Protein AF-A0AAD9ES35-F1 (afdb_monomer_lite)

InterPro domains:
  IPR017379 PDZ domain-containing protein GIPC1/2/3 [PTHR12259] (1-75)
  IPR036034 PDZ superfamily [G3DSA:2.30.42.10] (29-86)
  IPR036034 PDZ superfamily [SSF50156] (6-71)
  IPR055349 GIPC, GH2 [PF25082] (92-172)
  IPR055349 GIPC, GH2 [cd21180] (107-169)
  IPR056814 GIPC1-3, GH1 domain [PF25083] (1-28)

Structure (mmCIF, N/CA/C/O backbone):
data_AF-A0AAD9ES35-F1
#
_entry.id   AF-A0AAD9ES35-F1
#
loop_
_atom_site.group_PDB
_atom_site.id
_atom_site.type_symbol
_atom_site.label_atom_id
_atom_site.label_alt_id
_atom_site.label_comp_id
_atom_site.label_asym_id
_atom_site.label_entity_id
_atom_site.label_seq_id
_atom_site.pdbx_PDB_ins_code
_atom_site.Cartn_x
_atom_site.Cartn_y
_atom_site.Cartn_z
_atom_site.occupancy
_atom_site.B_iso_or_equiv
_atom_site.auth_seq_id
_atom_site.auth_comp_id
_atom_site.auth_asym_id
_atom_site.auth_atom_id
_atom_site.pdbx_PDB_model_num
ATOM 1 N N . MET A 1 1 ? 8.528 -4.227 19.073 1.00 67.81 1 MET A N 1
ATOM 2 C CA . MET A 1 1 ? 8.494 -2.799 19.456 1.00 67.81 1 MET A CA 1
ATOM 3 C C . MET A 1 1 ? 7.988 -2.065 18.233 1.00 67.81 1 MET A C 1
ATOM 5 O O . MET A 1 1 ? 8.487 -2.378 17.161 1.00 67.81 1 MET A O 1
ATOM 9 N N . PHE A 1 2 ? 6.976 -1.212 18.362 1.00 71.81 2 PHE A N 1
ATOM 10 C CA . PHE A 1 2 ? 6.411 -0.451 17.237 1.00 71.81 2 PHE A CA 1
ATOM 11 C C . PHE A 1 2 ? 6.192 1.001 17.662 1.00 71.81 2 PHE A C 1
ATOM 13 O O . PHE A 1 2 ? 6.111 1.267 18.860 1.00 71.81 2 PHE A O 1
ATOM 20 N N . CYS A 1 3 ? 6.118 1.927 16.710 1.00 68.94 3 CYS A N 1
ATOM 21 C CA . CYS A 1 3 ? 5.980 3.354 16.994 1.00 68.94 3 CYS A CA 1
ATOM 22 C C . CYS A 1 3 ? 4.665 3.899 16.440 1.00 68.94 3 CYS A C 1
ATOM 24 O O . CYS A 1 3 ? 4.214 3.446 15.391 1.00 68.94 3 CYS A O 1
ATOM 26 N N . THR A 1 4 ? 4.073 4.874 17.126 1.00 75.06 4 THR A N 1
ATOM 27 C CA . THR A 1 4 ? 2.926 5.644 16.632 1.00 75.06 4 THR A CA 1
ATOM 28 C C . THR A 1 4 ? 3.266 7.129 16.517 1.00 75.06 4 THR A C 1
ATOM 30 O O . THR A 1 4 ? 4.021 7.654 17.334 1.00 75.06 4 THR A O 1
ATOM 33 N N . LEU A 1 5 ? 2.703 7.812 15.523 1.00 77.81 5 LEU A N 1
ATOM 34 C CA . LEU A 1 5 ? 2.844 9.249 15.294 1.00 77.81 5 LEU A CA 1
ATOM 35 C C . LEU A 1 5 ? 1.738 10.021 16.024 1.00 77.81 5 LEU A C 1
ATOM 37 O O . LEU A 1 5 ? 0.555 9.682 15.958 1.00 77.81 5 LEU A O 1
ATOM 41 N N . ASN A 1 6 ? 2.108 11.085 16.733 1.00 76.62 6 ASN A N 1
ATOM 42 C CA . ASN A 1 6 ? 1.212 12.048 17.378 1.00 76.62 6 ASN A CA 1
ATOM 43 C C . ASN A 1 6 ? 0.213 11.454 18.390 1.00 76.62 6 ASN A C 1
ATOM 45 O O . ASN A 1 6 ? -0.825 12.055 18.683 1.00 76.62 6 ASN A O 1
ATOM 49 N N . THR A 1 7 ? 0.479 10.259 18.922 1.00 65.69 7 THR A N 1
ATOM 50 C CA . THR A 1 7 ? -0.344 9.636 19.965 1.00 65.69 7 THR A CA 1
ATOM 51 C C . THR A 1 7 ? 0.444 8.621 20.781 1.00 65.69 7 THR A C 1
ATOM 53 O O . THR A 1 7 ? 1.108 7.753 20.227 1.00 65.69 7 THR A O 1
ATOM 56 N N . HIS A 1 8 ? 0.305 8.680 22.107 1.00 66.62 8 HIS A N 1
ATOM 57 C CA . HIS A 1 8 ? 0.804 7.652 23.027 1.00 66.62 8 HIS A CA 1
ATOM 58 C C . HIS A 1 8 ? -0.127 6.435 23.116 1.00 66.62 8 HIS A C 1
ATOM 60 O O . HIS A 1 8 ? 0.197 5.453 23.781 1.00 66.62 8 HIS A O 1
ATOM 66 N N . LYS A 1 9 ? -1.327 6.503 22.524 1.00 71.94 9 LYS A N 1
ATOM 67 C CA . LYS A 1 9 ? -2.256 5.370 22.492 1.00 71.94 9 LYS A CA 1
ATOM 68 C C . LYS A 1 9 ? -1.810 4.382 21.423 1.00 71.94 9 LYS A C 1
ATOM 70 O O . LYS A 1 9 ? -1.268 4.779 20.398 1.00 71.94 9 LYS A O 1
ATOM 75 N N . ILE A 1 10 ? -2.087 3.101 21.654 1.00 68.81 10 ILE A N 1
ATOM 76 C CA . ILE A 1 10 ? -1.925 2.065 20.632 1.00 68.81 10 ILE A CA 1
ATOM 77 C C . ILE A 1 10 ? -3.028 2.277 19.590 1.00 68.81 10 ILE A C 1
ATOM 79 O O . ILE A 1 10 ? -4.142 1.776 19.739 1.00 68.81 10 ILE A O 1
ATOM 83 N N . ASP A 1 11 ? -2.712 3.086 18.587 1.00 72.31 11 ASP A N 1
ATOM 84 C CA . ASP A 1 11 ? -3.565 3.422 17.455 1.00 72.31 11 ASP A CA 1
ATOM 85 C C . ASP A 1 11 ? -2.845 2.993 16.177 1.00 72.31 11 ASP A C 1
ATOM 87 O O . ASP A 1 11 ? -1.844 3.589 15.778 1.00 72.31 11 ASP A O 1
ATOM 91 N N . MET A 1 12 ? -3.328 1.908 15.577 1.00 73.12 12 MET A N 1
ATOM 92 C CA . MET A 1 12 ? -2.667 1.288 14.430 1.00 73.12 12 MET A CA 1
ATOM 93 C C . MET A 1 12 ? -2.855 2.087 13.136 1.00 73.12 12 MET A C 1
ATOM 95 O O . MET A 1 12 ? -2.119 1.854 12.182 1.00 73.12 12 MET A O 1
ATOM 99 N N . ASP A 1 13 ? -3.776 3.054 13.106 1.00 71.94 13 ASP A N 1
ATOM 100 C CA . ASP A 1 13 ? -3.917 3.982 11.979 1.00 71.94 13 ASP A CA 1
ATOM 101 C C . ASP A 1 13 ? -2.860 5.093 12.022 1.00 71.94 13 ASP A C 1
ATOM 103 O O . ASP A 1 13 ? -2.622 5.769 11.026 1.00 71.94 13 ASP A O 1
ATOM 107 N N . LYS A 1 14 ? -2.191 5.256 13.171 1.00 74.44 14 LYS A N 1
ATOM 108 C CA . LYS A 1 14 ? -1.063 6.171 13.354 1.00 74.44 14 LYS A CA 1
ATOM 109 C C . LYS A 1 14 ? 0.264 5.443 13.515 1.00 74.44 14 LYS A C 1
ATOM 111 O O . LYS A 1 14 ? 1.175 6.002 14.115 1.00 74.44 14 LYS A O 1
ATOM 116 N N . LEU A 1 15 ? 0.382 4.196 13.058 1.00 74.69 15 LEU A N 1
ATOM 117 C CA . LEU A 1 15 ? 1.677 3.516 13.012 1.00 74.69 15 LEU A CA 1
ATOM 118 C C . LEU A 1 15 ? 2.671 4.353 12.202 1.00 74.69 15 LEU A C 1
ATOM 120 O O . LEU A 1 15 ? 2.312 4.932 11.181 1.00 74.69 15 LEU A O 1
ATOM 124 N N . LEU A 1 16 ? 3.911 4.414 12.676 1.00 68.12 16 LEU A N 1
ATOM 125 C CA . LEU A 1 16 ? 5.000 5.028 11.928 1.00 68.12 16 LEU A CA 1
ATOM 126 C C . LEU A 1 16 ? 5.179 4.240 10.625 1.00 68.12 16 LEU A C 1
ATOM 128 O O . LEU A 1 16 ? 5.496 3.053 10.680 1.00 68.12 16 LEU A O 1
ATOM 132 N N . GLY A 1 17 ? 4.895 4.897 9.503 1.00 64.19 17 GLY A N 1
ATOM 133 C CA . GLY A 1 17 ? 4.832 4.296 8.172 1.00 64.19 17 GLY A CA 1
ATOM 134 C C . GLY A 1 17 ? 5.560 5.155 7.142 1.00 64.19 17 GLY A C 1
ATOM 135 O O . GLY A 1 17 ? 4.951 5.609 6.179 1.00 64.19 17 GLY A O 1
ATOM 136 N N . GLY A 1 18 ? 6.844 5.423 7.387 1.00 58.19 18 GLY A N 1
ATOM 137 C CA . GLY A 1 18 ? 7.768 5.948 6.376 1.00 58.19 18 GLY A CA 1
ATOM 138 C C . GLY A 1 18 ? 7.753 7.465 6.260 1.00 58.19 18 GLY A C 1
ATOM 139 O O . GLY A 1 18 ? 8.806 8.093 6.321 1.00 58.19 18 GLY A O 1
ATOM 140 N N . GLN A 1 19 ? 6.568 8.074 6.211 1.00 51.47 19 GLN A N 1
ATOM 141 C CA . GLN A 1 19 ? 6.417 9.529 6.233 1.00 51.47 19 GLN A CA 1
ATOM 142 C C . GLN A 1 19 ? 6.350 10.064 7.667 1.00 51.47 19 GLN A C 1
ATOM 144 O O . GLN A 1 19 ? 5.529 9.629 8.477 1.00 51.47 19 GLN A O 1
ATOM 149 N N . ILE A 1 20 ? 7.225 11.022 7.975 1.00 68.81 20 ILE A N 1
ATOM 150 C CA . ILE A 1 20 ? 7.319 11.686 9.279 1.00 68.81 20 ILE A CA 1
ATOM 151 C C . ILE A 1 20 ? 7.340 13.196 9.033 1.00 68.81 20 ILE A C 1
ATOM 153 O O . ILE A 1 20 ? 8.264 13.711 8.403 1.00 68.81 20 ILE A O 1
ATOM 157 N N . GLY A 1 21 ? 6.337 13.917 9.533 1.00 62.34 21 GLY A N 1
ATOM 158 C CA . GLY A 1 21 ? 6.336 15.375 9.534 1.00 62.34 21 GLY A CA 1
ATOM 159 C C . GLY A 1 21 ? 7.377 15.931 10.509 1.00 62.34 21 GLY A C 1
ATOM 160 O O . GLY A 1 21 ? 7.608 15.371 11.579 1.00 62.34 21 GLY A O 1
ATOM 161 N N . LEU A 1 22 ? 7.991 17.071 10.175 1.00 55.88 22 LEU A N 1
ATOM 162 C CA . LEU A 1 22 ? 9.023 17.728 11.001 1.00 55.88 22 LEU A CA 1
ATOM 163 C C . LEU A 1 22 ? 8.559 18.078 12.432 1.00 55.88 22 LEU A C 1
ATOM 165 O O . LEU A 1 22 ? 9.396 18.274 13.311 1.00 55.88 22 LEU A O 1
ATOM 169 N N . GLU A 1 23 ? 7.246 18.153 12.665 1.00 71.69 23 GLU A N 1
ATOM 170 C CA . GLU A 1 23 ? 6.629 18.454 13.965 1.00 71.69 23 GLU A CA 1
ATOM 171 C C . GLU A 1 23 ? 5.931 17.236 14.603 1.00 71.69 23 GLU A C 1
ATOM 173 O O . GLU A 1 23 ? 5.238 17.379 15.613 1.00 71.69 23 GLU A O 1
ATOM 178 N N . ASP A 1 24 ? 6.104 16.034 14.041 1.00 70.12 24 ASP A N 1
ATOM 179 C CA . ASP A 1 24 ? 5.434 14.839 14.544 1.00 70.12 24 ASP A CA 1
ATOM 180 C C . ASP A 1 24 ? 6.106 14.278 15.803 1.00 70.12 24 ASP A C 1
ATOM 182 O O . ASP A 1 24 ? 7.315 14.041 15.869 1.00 70.12 24 ASP A O 1
ATOM 186 N N . PHE A 1 25 ? 5.293 13.976 16.813 1.00 67.44 25 PHE A N 1
ATOM 187 C CA . PHE A 1 25 ? 5.745 13.293 18.022 1.00 67.44 25 PHE A CA 1
ATOM 188 C C . PHE A 1 25 ? 5.742 11.781 17.816 1.00 67.44 25 PHE A C 1
ATOM 190 O O . PHE A 1 25 ? 4.693 11.179 17.587 1.00 67.44 25 PHE A O 1
ATOM 197 N N . ILE A 1 26 ? 6.894 11.136 17.974 1.00 76.88 26 ILE A N 1
ATOM 198 C CA . ILE A 1 26 ? 7.013 9.679 17.867 1.00 76.88 26 ILE A CA 1
ATOM 199 C C . ILE A 1 26 ? 6.857 9.048 19.253 1.00 76.88 26 ILE A C 1
ATOM 201 O O . ILE A 1 26 ? 7.604 9.353 20.181 1.00 76.88 26 ILE A O 1
ATOM 205 N N . PHE A 1 27 ? 5.924 8.108 19.384 1.00 67.81 27 PHE A N 1
ATOM 206 C CA . PHE A 1 27 ? 5.712 7.328 20.601 1.00 67.81 27 PHE A CA 1
ATOM 207 C C . PHE A 1 27 ? 6.124 5.878 20.376 1.00 67.81 27 PHE A C 1
ATOM 209 O O . PHE A 1 27 ? 5.492 5.157 19.607 1.00 67.81 27 PHE A O 1
ATOM 216 N N . ALA A 1 28 ? 7.173 5.434 21.066 1.00 66.44 28 ALA A N 1
ATOM 217 C CA . ALA A 1 28 ? 7.656 4.062 20.977 1.00 66.44 28 ALA A CA 1
ATOM 218 C C . ALA A 1 28 ? 6.957 3.145 21.995 1.00 66.44 28 ALA A C 1
ATOM 220 O O . ALA A 1 28 ? 7.037 3.348 23.207 1.00 66.44 28 ALA A O 1
ATOM 221 N N . HIS A 1 29 ? 6.324 2.081 21.505 1.00 67.69 29 HIS A N 1
ATOM 222 C CA . HIS A 1 29 ? 5.643 1.075 22.318 1.00 67.69 29 HIS A CA 1
ATOM 223 C C . HIS A 1 29 ? 6.557 -0.122 22.572 1.00 67.69 29 HIS A C 1
ATOM 225 O O . HIS A 1 29 ? 6.890 -0.907 21.671 1.00 67.69 29 HIS A O 1
ATOM 231 N N . ILE A 1 30 ? 6.952 -0.282 23.834 1.00 66.44 30 ILE A N 1
ATOM 232 C CA . ILE A 1 30 ? 7.719 -1.435 24.311 1.00 66.44 30 ILE A CA 1
ATOM 233 C C . ILE A 1 30 ? 6.801 -2.620 24.635 1.00 66.44 30 ILE A C 1
ATOM 235 O O . ILE A 1 30 ? 5.600 -2.478 24.864 1.00 66.44 30 ILE A O 1
ATOM 239 N N . LYS A 1 31 ? 7.370 -3.829 24.643 1.00 61.03 31 LYS A N 1
ATOM 240 C CA . LYS A 1 31 ? 6.623 -5.058 24.925 1.00 61.03 31 LYS A CA 1
ATOM 241 C C . LYS A 1 31 ? 6.080 -5.027 26.359 1.00 61.03 31 LYS A C 1
ATOM 243 O O . LYS A 1 31 ? 6.853 -5.048 27.311 1.00 61.03 31 LYS A O 1
ATOM 248 N N . GLY A 1 32 ? 4.756 -5.003 26.492 1.00 65.38 32 GLY A N 1
ATOM 249 C CA . GLY A 1 32 ? 4.064 -5.143 27.773 1.00 65.38 32 GLY A CA 1
ATOM 250 C C . GLY A 1 32 ? 3.983 -6.596 28.261 1.00 65.38 32 GLY A C 1
ATOM 251 O O . GLY A 1 32 ? 4.719 -7.479 27.818 1.00 65.38 32 GLY A O 1
ATOM 252 N N . ILE A 1 33 ? 3.047 -6.858 29.175 1.00 58.53 33 ILE A N 1
ATOM 253 C CA . ILE A 1 33 ? 2.822 -8.186 29.767 1.00 58.53 33 ILE A CA 1
ATOM 254 C C . ILE A 1 33 ? 2.412 -9.198 28.685 1.00 58.53 33 ILE A C 1
ATOM 256 O O . ILE A 1 33 ? 1.510 -8.939 27.886 1.00 58.53 33 ILE A O 1
ATOM 260 N N . LYS A 1 34 ? 3.045 -10.380 28.688 1.00 54.03 34 LYS A N 1
ATOM 261 C CA . LYS A 1 34 ? 2.670 -11.495 27.808 1.00 54.03 34 LYS A CA 1
ATOM 262 C C . LYS A 1 34 ? 1.250 -11.958 28.154 1.00 54.03 34 LYS A C 1
ATOM 264 O O . LYS A 1 34 ? 0.999 -12.371 29.282 1.00 54.03 34 LYS A O 1
ATOM 269 N N . LYS A 1 35 ? 0.345 -11.922 27.177 1.00 58.72 35 LYS A N 1
ATOM 270 C CA . LYS A 1 35 ? -0.983 -12.540 27.263 1.00 58.72 35 LYS A CA 1
ATOM 271 C C . LYS A 1 35 ? -1.026 -13.756 26.345 1.00 58.72 35 LYS A C 1
ATOM 273 O O . LYS A 1 35 ? -0.582 -13.672 25.203 1.00 58.72 35 LYS A O 1
ATOM 278 N N . GLU A 1 36 ? -1.546 -14.867 26.850 1.00 54.59 36 GLU A N 1
ATOM 279 C CA . GLU A 1 36 ? -1.827 -16.071 26.067 1.00 54.59 36 GLU A CA 1
ATOM 280 C C . GLU A 1 36 ? -3.337 -16.161 25.858 1.00 54.59 36 GLU A C 1
ATOM 282 O O . GLU A 1 36 ? -4.111 -15.977 26.797 1.00 54.59 36 GLU A O 1
ATOM 287 N N . VAL A 1 37 ? -3.753 -16.364 24.609 1.00 62.28 37 VAL A N 1
ATOM 288 C CA . VAL A 1 37 ? -5.163 -16.422 24.215 1.00 62.28 37 VAL A CA 1
ATOM 289 C C . VAL A 1 37 ? -5.350 -17.654 23.342 1.00 62.28 37 VAL A C 1
ATOM 291 O O . VAL A 1 37 ? -4.637 -17.826 22.355 1.00 62.28 37 VAL A O 1
ATOM 294 N N . GLU A 1 38 ? -6.307 -18.501 23.707 1.00 56.88 38 GLU A N 1
ATOM 295 C CA . GLU A 1 38 ? -6.723 -19.651 22.907 1.00 56.88 38 GLU A CA 1
ATOM 296 C C . GLU A 1 38 ? -7.836 -19.222 21.942 1.00 56.88 38 GLU A C 1
ATOM 298 O O . GLU A 1 38 ? -8.793 -18.557 22.342 1.00 56.88 38 GLU A O 1
ATOM 303 N N . VAL A 1 39 ? -7.706 -19.568 20.660 1.00 66.00 39 VAL A N 1
ATOM 304 C CA . VAL A 1 39 ? -8.681 -19.209 19.620 1.00 66.00 39 VAL A CA 1
ATOM 305 C C . VAL A 1 39 ? -9.141 -20.473 18.909 1.00 66.00 39 VAL A C 1
ATOM 307 O O . VAL A 1 39 ? -8.331 -21.226 18.373 1.00 66.00 39 VAL A O 1
ATOM 310 N N . HIS A 1 40 ? -10.456 -20.686 18.861 1.00 65.62 40 HIS A N 1
ATOM 311 C CA . HIS A 1 40 ? -11.052 -21.762 18.079 1.00 65.62 40 HIS A CA 1
ATOM 312 C C . HIS A 1 40 ? -11.204 -21.318 16.618 1.00 65.62 40 HIS A C 1
ATOM 314 O O . HIS A 1 40 ? -11.940 -20.375 16.328 1.00 65.62 40 HIS A O 1
ATOM 320 N N . LYS A 1 41 ? -10.504 -21.980 15.690 1.00 73.94 41 LYS A N 1
ATOM 321 C CA . LYS A 1 41 ? -10.570 -21.663 14.257 1.00 73.94 41 LYS A CA 1
ATOM 322 C C . LYS A 1 41 ? -11.889 -22.175 13.658 1.00 73.94 41 LYS A C 1
ATOM 324 O O . LYS A 1 41 ? -11.961 -23.308 13.199 1.00 73.94 41 LYS A O 1
ATOM 329 N N . SER A 1 42 ? -12.924 -21.334 13.685 1.00 72.06 42 SER A N 1
ATOM 330 C CA . SER A 1 42 ? -14.257 -21.640 13.139 1.00 72.06 42 SER A CA 1
ATOM 331 C C . SER A 1 42 ? -14.433 -21.275 11.661 1.00 72.06 42 SER A C 1
ATOM 333 O O . SER A 1 42 ? -15.426 -21.665 11.057 1.00 72.06 42 SER A O 1
ATOM 335 N N . GLU A 1 43 ? -13.512 -20.491 11.098 1.00 75.25 43 GLU A N 1
ATOM 336 C CA . GLU A 1 43 ? -13.535 -20.009 9.710 1.00 75.25 43 GLU A CA 1
ATOM 337 C C . GLU A 1 43 ? -12.140 -20.154 9.084 1.00 75.25 43 GLU A C 1
ATOM 339 O O . GLU A 1 43 ? -11.135 -20.261 9.798 1.00 75.25 43 GLU A O 1
ATOM 344 N N . ASP A 1 44 ? -12.068 -20.134 7.750 1.00 71.69 44 ASP A N 1
ATOM 345 C CA . ASP A 1 44 ? -10.811 -20.309 7.009 1.00 71.69 44 ASP A CA 1
ATOM 346 C C . ASP A 1 44 ? -9.795 -19.198 7.312 1.00 71.69 44 ASP A C 1
ATOM 348 O O . ASP A 1 44 ? -8.597 -19.474 7.455 1.00 71.69 44 ASP A O 1
ATOM 352 N N . ALA A 1 45 ? -10.286 -17.968 7.509 1.00 68.81 45 ALA A N 1
ATOM 353 C CA . ALA A 1 45 ? -9.502 -16.791 7.865 1.00 68.81 45 ALA A CA 1
ATOM 354 C C . ALA A 1 45 ? -9.810 -16.300 9.290 1.00 68.81 45 ALA A C 1
ATOM 356 O O . ALA A 1 45 ? -10.960 -16.110 9.680 1.00 68.81 45 ALA A O 1
ATOM 357 N N . LEU A 1 46 ? -8.757 -16.007 10.061 1.00 68.94 46 LEU A N 1
ATOM 358 C CA . LEU A 1 46 ? -8.878 -15.461 11.421 1.00 68.94 46 LEU A CA 1
ATOM 359 C C . LEU A 1 46 ? -9.198 -13.957 11.452 1.00 68.94 46 LEU A C 1
ATOM 361 O O . LEU A 1 46 ? -9.590 -13.445 12.500 1.00 68.94 46 LEU A O 1
ATOM 365 N N . GLY A 1 47 ? -9.040 -13.265 10.316 1.00 77.69 47 GLY A N 1
ATOM 366 C CA . GLY A 1 47 ? -9.239 -11.820 10.169 1.00 77.69 47 GLY A CA 1
ATOM 367 C C . GLY A 1 47 ? -8.190 -10.974 10.891 1.00 77.69 47 GLY A C 1
ATOM 368 O O . GLY A 1 47 ? -8.526 -9.932 11.447 1.00 77.69 47 GLY A O 1
ATOM 369 N N . LEU A 1 48 ? -6.941 -11.437 10.903 1.00 76.31 48 LEU A N 1
ATOM 370 C CA . LEU A 1 48 ? -5.788 -10.709 11.424 1.00 76.31 48 LEU A CA 1
ATOM 371 C C . LEU A 1 48 ? -4.910 -10.223 10.277 1.00 76.31 48 LEU A C 1
ATOM 373 O O . LEU A 1 48 ? -4.676 -10.972 9.332 1.00 76.31 48 LEU A O 1
ATOM 377 N N . THR A 1 49 ? -4.358 -9.025 10.426 1.00 73.44 49 THR A N 1
ATOM 378 C CA . THR A 1 49 ? -3.231 -8.549 9.620 1.00 73.44 49 THR A CA 1
ATOM 379 C C . THR A 1 49 ? -2.024 -8.454 10.536 1.00 73.44 49 THR A C 1
ATOM 381 O O . THR A 1 49 ? -2.082 -7.780 11.568 1.00 73.44 49 THR A O 1
ATOM 384 N N . ILE A 1 50 ? -0.953 -9.154 10.184 1.00 78.25 50 ILE A N 1
ATOM 385 C CA . ILE A 1 50 ? 0.308 -9.166 10.924 1.00 78.25 50 ILE A CA 1
ATOM 386 C C . ILE A 1 50 ? 1.307 -8.328 10.132 1.00 78.25 50 ILE A C 1
ATOM 388 O O . ILE A 1 50 ? 1.321 -8.387 8.909 1.00 78.25 50 ILE A O 1
ATOM 392 N N . THR A 1 51 ? 2.114 -7.551 10.835 1.00 72.81 51 THR A N 1
ATOM 393 C CA . THR A 1 51 ? 3.238 -6.798 10.281 1.00 72.81 51 THR A CA 1
ATOM 394 C C . THR A 1 51 ? 4.450 -7.074 11.149 1.00 72.81 51 THR A C 1
ATOM 396 O O . THR A 1 51 ? 4.302 -7.371 12.338 1.00 72.81 51 THR A O 1
ATOM 399 N N . ASP A 1 52 ? 5.645 -6.991 10.593 1.00 79.50 52 ASP A N 1
ATOM 400 C CA . ASP A 1 52 ? 6.869 -6.981 11.379 1.00 79.50 52 ASP A CA 1
ATOM 401 C C . ASP A 1 52 ? 7.452 -5.570 11.463 1.00 79.50 52 ASP A C 1
ATOM 403 O O . ASP A 1 52 ? 6.956 -4.631 10.848 1.00 79.50 52 ASP A O 1
ATOM 407 N N . ASN A 1 53 ? 8.443 -5.405 12.332 1.00 74.94 53 ASN A N 1
ATOM 408 C CA . ASN A 1 53 ? 9.139 -4.141 12.543 1.00 74.94 53 ASN A CA 1
ATOM 409 C C . ASN A 1 53 ? 10.556 -4.128 11.939 1.00 74.94 53 ASN A C 1
ATOM 411 O O . ASN A 1 53 ? 11.404 -3.390 12.437 1.00 74.94 53 ASN A O 1
ATOM 415 N N . GLY A 1 54 ? 10.870 -5.023 10.998 1.00 64.38 54 GLY A N 1
ATOM 416 C CA . GLY A 1 54 ? 12.198 -5.171 10.392 1.00 64.38 54 GLY A CA 1
ATOM 417 C C . GLY A 1 54 ? 13.292 -5.685 11.338 1.00 64.38 54 GLY A C 1
ATOM 418 O O . GLY A 1 54 ? 14.441 -5.835 10.937 1.00 64.38 54 GLY A O 1
ATOM 419 N N . ALA A 1 55 ? 12.963 -5.974 12.603 1.00 68.81 55 ALA A N 1
ATOM 420 C CA . ALA A 1 55 ? 13.908 -6.385 13.646 1.00 68.81 55 ALA A CA 1
ATOM 421 C C . ALA A 1 55 ? 13.549 -7.749 14.268 1.00 68.81 55 ALA A C 1
ATOM 423 O O . ALA A 1 55 ? 13.902 -8.036 15.415 1.00 68.81 55 ALA A O 1
ATOM 424 N N . GLY A 1 56 ? 12.806 -8.581 13.529 1.00 73.50 56 GLY A N 1
ATOM 425 C CA . GLY A 1 56 ? 12.425 -9.936 13.941 1.00 73.50 56 GLY A CA 1
ATOM 426 C C . GLY A 1 56 ? 11.235 -10.017 14.904 1.00 73.50 56 GLY A C 1
ATOM 427 O O . GLY A 1 56 ? 10.990 -11.080 15.477 1.00 73.50 56 GLY A O 1
ATOM 428 N N . TYR A 1 57 ? 10.479 -8.930 15.096 1.00 72.25 57 TYR A N 1
ATOM 429 C CA . TYR A 1 57 ? 9.264 -8.934 15.912 1.00 72.25 57 TYR A CA 1
ATOM 430 C C . TYR A 1 57 ? 8.023 -8.640 15.070 1.00 72.25 57 TYR A C 1
ATOM 432 O O . TYR A 1 57 ? 7.782 -7.501 14.681 1.00 72.25 57 TYR A O 1
ATOM 440 N N . ALA A 1 58 ? 7.191 -9.662 14.882 1.00 70.69 58 ALA A N 1
ATOM 441 C CA . ALA A 1 58 ? 5.864 -9.520 14.300 1.00 70.69 58 ALA A CA 1
ATOM 442 C C . ALA A 1 58 ? 4.829 -9.076 15.348 1.00 70.69 58 ALA A C 1
ATOM 444 O O . ALA A 1 58 ? 4.868 -9.491 16.511 1.00 70.69 58 ALA A O 1
ATOM 445 N N . PHE A 1 59 ? 3.880 -8.244 14.935 1.00 75.44 59 PHE A N 1
ATOM 446 C CA . PHE A 1 59 ? 2.759 -7.777 15.738 1.00 75.44 59 PHE A CA 1
ATOM 447 C C . PHE A 1 59 ? 1.491 -7.649 14.886 1.00 75.44 59 PHE A C 1
ATOM 449 O O . PHE A 1 59 ? 1.532 -7.591 13.661 1.00 75.44 59 PHE A O 1
ATOM 456 N N . ILE A 1 60 ? 0.331 -7.650 15.542 1.00 76.88 60 ILE A N 1
ATOM 457 C CA . ILE A 1 60 ? -0.960 -7.514 14.861 1.00 76.88 60 ILE A CA 1
ATOM 458 C C . ILE A 1 60 ? -1.157 -6.038 14.499 1.00 76.88 60 ILE A C 1
ATOM 460 O O . ILE A 1 60 ? -1.311 -5.214 15.397 1.00 76.88 60 ILE A O 1
ATOM 464 N N . LYS A 1 61 ? -1.179 -5.723 13.200 1.00 78.06 61 LYS A N 1
ATOM 465 C CA . LYS A 1 61 ? -1.477 -4.391 12.648 1.00 78.06 61 LYS A CA 1
ATOM 466 C C . LYS A 1 61 ? -2.981 -4.129 12.655 1.00 78.06 61 LYS A C 1
ATOM 468 O O . LYS A 1 61 ? -3.415 -3.038 12.997 1.00 78.06 61 LYS A O 1
ATOM 473 N N . ARG A 1 62 ? -3.801 -5.132 12.310 1.00 71.75 62 ARG A N 1
ATOM 474 C CA . ARG A 1 62 ? -5.268 -4.990 12.251 1.00 71.75 62 ARG A CA 1
ATOM 475 C C . ARG A 1 62 ? -6.009 -6.251 12.668 1.00 71.75 62 ARG A C 1
ATOM 477 O O . ARG A 1 62 ? -5.514 -7.368 12.529 1.00 71.75 62 ARG A O 1
ATOM 484 N N . ILE A 1 63 ? -7.234 -6.045 13.144 1.00 78.06 63 ILE A N 1
ATOM 485 C CA . ILE A 1 63 ? -8.216 -7.097 13.407 1.00 78.06 63 ILE A CA 1
ATOM 486 C C . ILE A 1 63 ? -9.497 -6.704 12.680 1.00 78.06 63 ILE A C 1
ATOM 488 O O . ILE A 1 63 ? -10.115 -5.699 13.026 1.00 78.06 63 ILE A O 1
ATOM 492 N N . LYS A 1 64 ? -9.900 -7.494 11.684 1.00 73.44 64 LYS A N 1
ATOM 493 C CA . LYS A 1 64 ? -11.121 -7.270 10.906 1.00 73.44 64 LYS A CA 1
ATOM 494 C C . LYS A 1 64 ? -12.345 -7.358 11.819 1.00 73.44 64 LYS A C 1
ATOM 496 O O . LYS A 1 64 ? -12.470 -8.303 12.607 1.00 73.44 64 LYS A O 1
ATOM 501 N N . ASP A 1 65 ? -13.259 -6.400 11.710 1.00 74.00 65 ASP A N 1
ATOM 502 C CA . ASP A 1 65 ? -14.507 -6.444 12.468 1.00 74.00 65 ASP A CA 1
ATOM 503 C C . ASP A 1 65 ? -15.360 -7.644 12.060 1.00 74.00 65 ASP A C 1
ATOM 505 O O . ASP A 1 65 ? -15.392 -8.066 10.904 1.00 74.00 65 ASP A O 1
ATOM 509 N N . GLY A 1 66 ? -15.999 -8.256 13.056 1.00 75.75 66 GLY A N 1
ATOM 510 C CA . GLY A 1 66 ? -16.726 -9.506 12.865 1.00 75.75 66 GLY A CA 1
ATOM 511 C C . GLY A 1 66 ? -15.837 -10.716 12.564 1.00 75.75 66 GLY A C 1
ATOM 512 O O . GLY A 1 66 ? -16.377 -11.769 12.265 1.00 75.75 66 GLY A O 1
ATOM 513 N N . SER A 1 67 ? -14.505 -10.638 12.655 1.00 78.31 67 SER A N 1
ATOM 514 C CA . SER A 1 67 ? -13.623 -11.806 12.486 1.00 78.31 67 SER A CA 1
ATOM 515 C C . SER A 1 67 ? -13.685 -12.791 13.658 1.00 78.31 67 SER A C 1
ATOM 517 O O . SER A 1 67 ? -14.202 -12.469 14.732 1.00 78.31 67 SER A O 1
ATOM 519 N N . VAL A 1 68 ? -13.148 -14.000 13.463 1.00 74.44 68 VAL 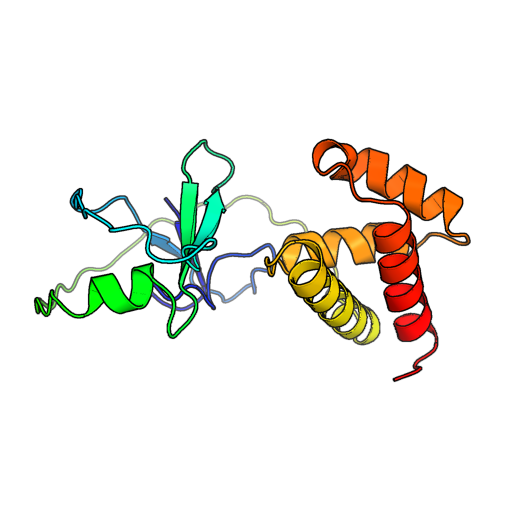A N 1
ATOM 520 C CA . VAL A 1 68 ? -13.028 -15.029 14.514 1.00 74.44 68 VAL A CA 1
ATOM 521 C C . VAL A 1 68 ? -12.275 -14.480 15.727 1.00 74.44 68 VAL A C 1
ATOM 523 O O . VAL A 1 68 ? -12.711 -14.654 16.864 1.00 74.44 68 VAL A O 1
ATOM 526 N N . VAL A 1 69 ? -11.187 -13.739 15.500 1.00 72.75 69 VAL A N 1
ATOM 527 C CA . VAL A 1 69 ? -10.371 -13.198 16.595 1.00 72.75 69 VAL A CA 1
ATOM 528 C C . VAL A 1 69 ? -11.060 -12.028 17.293 1.00 72.75 69 VAL A C 1
ATOM 530 O O . VAL A 1 69 ? -11.023 -11.952 18.520 1.00 72.75 69 VAL A O 1
ATOM 533 N N . LYS A 1 70 ? -11.774 -11.163 16.559 1.00 76.25 70 LYS A N 1
ATOM 534 C CA . LYS A 1 70 ? -12.587 -10.101 17.175 1.00 76.25 70 LYS A CA 1
ATOM 535 C C . LYS A 1 70 ? -13.704 -10.681 18.050 1.00 76.25 70 LYS A C 1
ATOM 537 O O . LYS A 1 70 ? -13.928 -10.193 19.155 1.00 76.25 70 LYS A O 1
ATOM 542 N N . ARG A 1 71 ? -14.363 -11.750 17.581 1.00 65.62 71 ARG A N 1
ATOM 543 C CA . ARG A 1 71 ? -15.405 -12.486 18.322 1.00 65.62 71 ARG A CA 1
ATOM 544 C C . ARG A 1 71 ? -14.848 -13.222 19.547 1.00 65.62 71 ARG A C 1
ATOM 546 O O . ARG A 1 71 ? -15.529 -13.314 20.562 1.00 65.62 71 ARG A O 1
ATOM 553 N N . GLY A 1 72 ? -13.599 -13.684 19.495 1.00 55.47 72 GLY A N 1
ATOM 554 C CA . GLY A 1 72 ? -12.899 -14.249 20.655 1.00 55.47 72 GLY A CA 1
ATOM 555 C C . GLY A 1 72 ? -12.487 -13.210 21.710 1.00 55.47 72 GLY A C 1
ATOM 556 O O . GLY A 1 72 ? -12.327 -13.550 22.878 1.00 55.47 72 GLY A O 1
ATOM 557 N N . GLN A 1 73 ? -12.351 -11.933 21.332 1.00 49.62 73 GLN A N 1
ATOM 558 C CA . GLN A 1 73 ? -11.887 -10.852 22.216 1.00 49.62 73 GLN A CA 1
ATOM 559 C C . GLN A 1 73 ? -12.987 -10.183 23.057 1.00 49.62 73 GLN A C 1
ATOM 561 O O . GLN A 1 73 ? -12.675 -9.357 23.916 1.00 49.62 73 GLN A O 1
ATOM 566 N N . THR A 1 74 ? -14.265 -10.546 22.894 1.00 35.00 74 THR A N 1
ATOM 567 C CA . THR A 1 74 ? -15.372 -9.965 23.686 1.00 35.00 74 THR A CA 1
ATOM 568 C C . THR A 1 74 ? -15.348 -10.287 25.188 1.00 35.00 74 THR A C 1
ATOM 570 O O . THR A 1 74 ? -16.174 -9.762 25.934 1.00 35.00 74 THR A O 1
ATOM 573 N N . CYS A 1 75 ? -14.371 -11.052 25.684 1.00 36.78 75 CYS A N 1
ATOM 574 C CA . CYS A 1 75 ? -14.182 -11.298 27.112 1.00 36.78 75 CYS A CA 1
ATOM 575 C C . CYS A 1 75 ? -12.762 -10.952 27.582 1.00 36.78 75 CYS A C 1
ATOM 577 O O . CYS A 1 75 ? -11.964 -11.842 27.839 1.00 36.78 75 CYS A O 1
ATOM 579 N N . GLN A 1 76 ? -12.468 -9.659 27.746 1.00 32.91 76 GLN A N 1
ATOM 580 C CA . GLN A 1 76 ? -11.694 -9.127 28.881 1.00 32.91 76 GLN A CA 1
ATOM 581 C C . GLN A 1 76 ? -11.809 -7.594 28.903 1.00 32.91 76 GLN A C 1
ATOM 583 O O . GLN A 1 76 ? -10.960 -6.860 28.404 1.00 32.91 76 GLN A O 1
ATOM 588 N N . ARG A 1 77 ? -12.885 -7.092 29.526 1.00 37.53 77 ARG A N 1
ATOM 589 C CA . ARG A 1 77 ? -12.831 -5.774 30.165 1.00 37.53 77 ARG A CA 1
ATOM 590 C C . ARG A 1 77 ? -11.834 -5.890 31.314 1.00 37.53 77 ARG A C 1
ATOM 592 O O . ARG A 1 77 ? -12.149 -6.531 32.312 1.00 37.53 77 ARG A O 1
ATOM 599 N N . GLN A 1 78 ? -10.677 -5.255 31.208 1.00 35.75 78 GLN A N 1
ATOM 600 C CA . GLN A 1 78 ? -9.944 -4.854 32.401 1.00 35.75 78 GLN A CA 1
ATOM 601 C C . GLN A 1 78 ? -9.414 -3.436 32.216 1.00 35.75 78 GLN A C 1
ATOM 603 O O . GLN A 1 78 ? -8.687 -3.131 31.275 1.00 35.75 78 GLN A O 1
ATOM 608 N N . GLN A 1 79 ? -9.938 -2.583 33.094 1.00 45.03 79 GLN A N 1
ATOM 609 C CA . GLN A 1 79 ? -9.555 -1.207 33.376 1.00 45.03 79 GLN A CA 1
ATOM 610 C C . GLN A 1 79 ? -8.088 -1.143 33.816 1.00 45.03 79 GLN A C 1
ATOM 612 O O . GLN A 1 79 ? -7.585 -2.155 34.293 1.00 45.03 79 GLN A O 1
ATOM 617 N N . ASP A 1 80 ? -7.483 0.048 33.716 1.00 33.31 80 ASP A N 1
ATOM 618 C CA . ASP A 1 80 ? -6.428 0.626 34.585 1.00 33.31 80 ASP A CA 1
ATOM 619 C C . ASP A 1 80 ? -5.367 1.349 33.741 1.00 33.31 80 ASP A C 1
ATOM 621 O O . ASP A 1 80 ? -5.003 0.874 32.674 1.00 33.31 80 ASP A O 1
ATOM 625 N N . ARG A 1 81 ? -4.759 2.472 34.127 1.00 33.62 81 ARG A N 1
ATOM 626 C CA . ARG A 1 81 ? -4.985 3.546 35.111 1.00 33.62 81 ARG A CA 1
ATOM 627 C C . ARG A 1 81 ? -3.929 4.618 34.752 1.00 33.62 81 ARG A C 1
ATOM 629 O O . ARG A 1 81 ? -2.941 4.306 34.097 1.00 33.62 81 ARG A O 1
ATOM 636 N N . HIS A 1 82 ? -4.156 5.863 35.159 1.00 39.44 82 HIS A N 1
ATOM 637 C CA . HIS A 1 82 ? -3.254 7.019 35.010 1.00 39.44 82 HIS A CA 1
ATOM 638 C C . HIS A 1 82 ? -1.791 6.749 35.431 1.00 39.44 82 HIS A C 1
ATOM 640 O O . HIS A 1 82 ? -1.565 6.039 36.410 1.00 39.44 82 HIS A O 1
ATOM 646 N N . GLY A 1 83 ? -0.833 7.414 34.773 1.00 30.05 83 GLY A N 1
ATOM 647 C CA . GLY A 1 83 ? 0.569 7.501 35.196 1.00 30.05 83 GLY A CA 1
ATOM 648 C C . GLY A 1 83 ? 1.303 8.632 34.468 1.00 30.05 83 GLY A C 1
ATOM 649 O O . GLY A 1 83 ? 1.609 8.510 33.290 1.00 30.05 83 GLY A O 1
ATOM 650 N N . GLU A 1 84 ? 1.507 9.731 35.186 1.00 43.22 84 GLU A N 1
ATOM 651 C CA . GLU A 1 84 ? 2.191 10.981 34.831 1.00 43.22 84 GLU A CA 1
ATOM 652 C C . GLU A 1 84 ? 3.725 10.794 34.833 1.00 43.22 84 GLU A C 1
ATOM 654 O O . GLU A 1 84 ? 4.246 10.130 35.733 1.00 43.22 84 GLU A O 1
ATOM 659 N N . GLY A 1 85 ? 4.446 11.360 33.851 1.00 30.39 85 GLY A N 1
ATOM 660 C CA . GLY A 1 85 ? 5.918 11.393 33.829 1.00 30.39 85 GLY A CA 1
ATOM 661 C C . GLY A 1 85 ? 6.544 11.854 32.497 1.00 30.39 85 GLY A C 1
ATOM 662 O O . GLY A 1 85 ? 6.485 11.133 31.507 1.00 30.39 85 GLY A O 1
ATOM 663 N N . ASP A 1 86 ? 7.165 13.035 32.520 1.00 34.38 86 ASP A N 1
ATOM 664 C CA . ASP A 1 86 ? 8.093 13.653 31.540 1.00 34.38 86 ASP A CA 1
ATOM 665 C C . ASP A 1 86 ? 9.560 13.490 32.045 1.00 34.38 86 ASP A C 1
ATOM 667 O O . ASP A 1 86 ? 9.719 13.198 33.238 1.00 34.38 86 ASP A O 1
ATOM 671 N N . PRO A 1 87 ? 10.652 13.808 31.300 1.00 52.31 87 PRO A N 1
ATOM 672 C CA . PRO A 1 87 ? 10.836 13.942 29.846 1.00 52.31 87 PRO A CA 1
ATOM 673 C C . PRO A 1 87 ? 12.171 13.310 29.303 1.00 52.31 87 PRO A C 1
ATOM 675 O O . PRO A 1 87 ? 12.985 12.770 30.049 1.00 52.31 87 PRO A O 1
ATOM 678 N N . GLU A 1 88 ? 12.402 13.478 27.988 1.00 40.19 88 GLU A N 1
ATOM 679 C CA . GLU A 1 88 ? 13.695 13.628 27.263 1.00 40.19 88 GLU A CA 1
ATOM 680 C C . GLU A 1 88 ? 14.626 12.433 26.927 1.00 40.19 88 GLU A C 1
ATOM 682 O O . GLU A 1 88 ? 15.396 11.939 27.747 1.00 40.19 88 GLU A O 1
ATOM 687 N N . THR A 1 89 ? 14.749 12.135 25.619 1.00 30.58 89 THR A N 1
ATOM 688 C CA . THR A 1 89 ? 16.044 12.189 24.889 1.00 30.58 89 THR A CA 1
ATOM 689 C C . THR A 1 89 ? 15.814 12.264 23.362 1.00 30.58 89 THR A C 1
ATOM 691 O O . THR A 1 89 ? 15.190 11.353 22.818 1.00 30.58 89 THR A O 1
ATOM 694 N N . PRO A 1 90 ? 16.306 13.286 22.628 1.00 40.56 90 PRO A N 1
ATOM 695 C CA . PRO A 1 90 ? 16.225 13.325 21.169 1.00 40.56 90 PRO A CA 1
ATOM 696 C C . PRO A 1 90 ? 17.456 12.659 20.535 1.00 40.56 90 PRO A C 1
ATOM 698 O O . PRO A 1 90 ? 18.591 13.083 20.754 1.00 40.56 90 PRO A O 1
ATOM 701 N N . LEU A 1 91 ? 17.236 11.623 19.722 1.00 34.22 91 LEU A N 1
ATOM 702 C CA . LEU A 1 91 ? 18.256 11.037 18.847 1.00 34.22 91 LEU A CA 1
ATOM 703 C C . LEU A 1 91 ? 18.273 11.818 17.530 1.00 34.22 91 LEU A C 1
ATOM 705 O O . LEU A 1 91 ? 17.461 11.593 16.639 1.00 34.22 91 LEU A O 1
ATOM 709 N N . GLN A 1 92 ? 19.194 12.773 17.439 1.00 32.72 92 GLN A N 1
ATOM 710 C CA . GLN A 1 92 ? 19.442 13.562 16.240 1.00 32.72 92 GLN A CA 1
ATOM 711 C C . GLN A 1 92 ? 20.356 12.766 15.291 1.00 32.72 92 GLN A C 1
ATOM 713 O O . GLN A 1 92 ? 21.531 12.548 15.587 1.00 32.72 92 GLN A O 1
ATOM 718 N N . GLY A 1 93 ? 19.815 12.330 14.154 1.00 34.16 93 GLY A N 1
ATOM 719 C CA . GLY A 1 93 ? 20.564 11.931 12.958 1.00 34.16 93 GLY A CA 1
ATOM 720 C C . GLY A 1 93 ? 20.164 12.848 11.794 1.00 34.16 93 GLY A C 1
ATOM 721 O O . GLY A 1 93 ? 19.044 13.359 11.810 1.00 34.16 93 GLY A O 1
ATOM 722 N N . PRO A 1 94 ? 21.048 13.137 10.822 1.00 30.89 94 PRO A N 1
ATOM 723 C CA . PRO A 1 94 ? 20.752 14.100 9.765 1.00 30.89 94 PRO A CA 1
ATOM 724 C C . PRO A 1 94 ? 19.683 13.525 8.827 1.00 30.89 94 PRO A C 1
ATOM 726 O O . PRO A 1 94 ? 19.944 12.570 8.102 1.00 30.89 94 PRO A O 1
ATOM 729 N N . ALA A 1 95 ? 18.480 14.096 8.871 1.00 32.34 95 ALA A N 1
ATOM 730 C CA . ALA A 1 95 ? 17.380 13.747 7.984 1.00 32.34 95 ALA A CA 1
ATOM 731 C C . ALA A 1 95 ? 17.632 14.338 6.589 1.00 32.34 95 ALA A C 1
ATOM 733 O O . ALA A 1 95 ? 17.803 15.549 6.431 1.00 32.34 95 ALA A O 1
ATOM 734 N N . THR A 1 96 ? 17.686 13.473 5.583 1.00 28.89 96 THR A N 1
ATOM 735 C CA . THR A 1 96 ? 17.590 13.849 4.173 1.00 28.89 96 THR A CA 1
ATOM 736 C C . THR A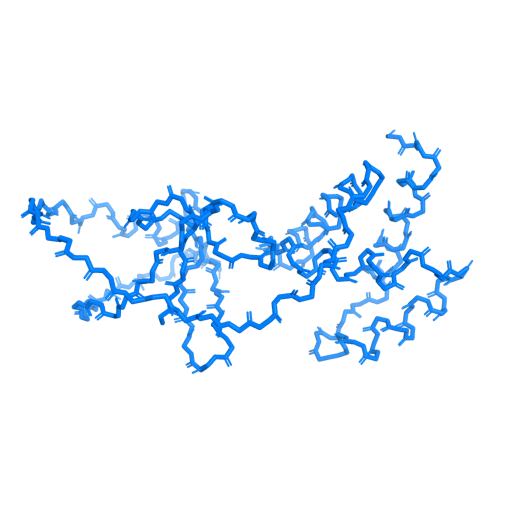 1 96 ? 16.144 14.232 3.869 1.00 28.89 96 THR A C 1
ATOM 738 O O . THR A 1 96 ? 15.224 13.502 4.217 1.00 28.89 96 THR A O 1
ATOM 741 N N . VAL A 1 97 ? 15.950 15.411 3.278 1.00 36.44 97 VAL A N 1
ATOM 742 C CA . VAL A 1 97 ? 14.642 15.935 2.863 1.00 36.44 97 VAL A CA 1
ATOM 743 C C . VAL A 1 97 ? 14.164 15.119 1.663 1.00 36.44 97 VAL A C 1
ATOM 745 O O . VAL A 1 97 ? 14.767 15.226 0.597 1.00 36.44 97 VAL A O 1
ATOM 748 N N . GLU A 1 98 ? 13.127 14.303 1.833 1.00 46.31 98 GLU A N 1
ATOM 749 C CA . GLU A 1 98 ? 12.420 13.681 0.708 1.00 46.31 98 GLU A CA 1
ATOM 750 C C . GLU A 1 98 ? 11.288 14.603 0.238 1.00 46.31 98 GLU A C 1
ATOM 752 O O . GLU A 1 98 ? 10.651 15.290 1.040 1.00 46.31 98 GLU A O 1
ATOM 757 N N . GLU A 1 99 ? 11.119 14.698 -1.082 1.00 44.75 99 GLU A N 1
ATOM 758 C CA . GLU A 1 99 ? 10.112 15.541 -1.729 1.00 44.75 99 GLU A CA 1
ATOM 759 C C . GLU A 1 99 ? 8.702 15.039 -1.385 1.00 44.75 99 GLU A C 1
ATOM 761 O O . GLU A 1 99 ? 8.444 13.837 -1.424 1.00 44.75 99 GLU A O 1
ATOM 766 N N . GLU A 1 100 ? 7.787 15.953 -1.036 1.00 48.91 100 GLU A N 1
ATOM 767 C CA . GLU A 1 100 ? 6.389 15.588 -0.779 1.00 48.91 100 GLU A CA 1
ATOM 768 C C . GLU A 1 100 ? 5.774 14.883 -2.000 1.00 48.91 100 GLU A C 1
ATOM 770 O O . GLU A 1 100 ? 5.978 15.348 -3.130 1.00 48.91 100 GLU A O 1
ATOM 775 N N . PRO A 1 101 ? 4.977 13.815 -1.790 1.00 56.50 101 PRO A N 1
ATOM 776 C CA . PRO A 1 101 ? 4.248 13.170 -2.867 1.00 56.50 101 PRO A CA 1
ATOM 777 C C . PRO A 1 101 ? 3.311 14.169 -3.534 1.00 56.50 101 PRO A C 1
ATOM 779 O O . PRO A 1 101 ? 2.529 14.876 -2.899 1.00 56.50 101 PRO A O 1
ATOM 782 N N . THR A 1 102 ? 3.376 14.216 -4.849 1.00 70.81 102 THR A N 1
ATOM 783 C CA . THR A 1 102 ? 2.474 15.017 -5.667 1.00 70.81 102 THR A CA 1
ATOM 784 C C . THR A 1 102 ? 1.038 14.475 -5.602 1.00 70.81 102 THR A C 1
ATOM 786 O O . THR A 1 102 ? 0.804 13.294 -5.353 1.00 70.81 102 THR A O 1
ATOM 789 N N . GLU A 1 103 ? 0.043 15.314 -5.909 1.00 75.00 103 GLU A N 1
ATOM 790 C CA . GLU A 1 103 ? -1.387 14.937 -5.877 1.00 75.00 103 GLU A CA 1
ATOM 791 C C . GLU A 1 103 ? -1.705 13.683 -6.730 1.00 75.00 103 GLU A C 1
ATOM 793 O O . GLU A 1 103 ? -2.623 12.915 -6.426 1.00 75.00 103 GLU A O 1
ATOM 798 N N . PHE A 1 104 ? -0.931 13.431 -7.797 1.00 81.00 104 PHE A N 1
ATOM 799 C CA . PHE A 1 104 ? -1.085 12.210 -8.593 1.00 81.00 104 PHE A CA 1
ATOM 800 C C . PHE A 1 104 ? -0.509 10.975 -7.888 1.00 81.00 104 PHE A C 1
ATOM 802 O O . PHE A 1 104 ? -1.093 9.897 -8.014 1.00 81.00 104 PHE A O 1
ATOM 809 N N . GLU A 1 105 ? 0.607 11.117 -7.167 1.00 82.62 105 GLU A N 1
ATOM 810 C CA . GLU A 1 105 ? 1.238 10.032 -6.412 1.00 82.62 105 GLU A CA 1
ATOM 811 C C . GLU A 1 105 ? 0.310 9.594 -5.287 1.00 82.62 105 GLU A C 1
ATOM 813 O O . GLU A 1 105 ? 0.008 8.411 -5.208 1.00 82.62 105 GLU A O 1
ATOM 818 N N . GLU A 1 106 ? -0.279 10.518 -4.523 1.00 83.44 106 GLU A N 1
ATOM 819 C CA . GLU A 1 106 ? -1.257 10.167 -3.482 1.00 83.44 106 GLU A CA 1
ATOM 820 C C . GLU A 1 106 ? -2.430 9.340 -4.034 1.00 83.44 106 GLU A C 1
ATOM 822 O O . GLU A 1 106 ? -2.842 8.324 -3.461 1.00 83.44 106 GLU A O 1
ATOM 827 N N . LYS A 1 107 ? -2.965 9.745 -5.194 1.00 85.38 107 LYS A N 1
ATOM 828 C CA . LYS A 1 107 ? -4.068 9.032 -5.848 1.00 85.38 107 LYS A CA 1
ATOM 829 C C . LYS A 1 107 ? -3.634 7.660 -6.368 1.00 85.38 107 LYS A C 1
ATOM 831 O O . LYS A 1 107 ? -4.418 6.713 -6.287 1.00 85.38 107 LYS A O 1
ATOM 836 N N . ALA A 1 108 ? -2.419 7.551 -6.904 1.00 89.56 108 ALA A N 1
ATOM 837 C CA . ALA A 1 108 ? -1.850 6.285 -7.355 1.00 89.56 108 ALA A CA 1
ATOM 838 C C . ALA A 1 108 ? -1.613 5.341 -6.172 1.00 89.56 108 ALA A C 1
ATOM 840 O O . ALA A 1 108 ? -2.052 4.196 -6.221 1.00 89.56 108 ALA A O 1
ATOM 841 N N . VAL A 1 109 ? -1.021 5.840 -5.085 1.00 90.00 109 VAL A N 1
ATOM 842 C CA . VAL A 1 109 ? -0.730 5.079 -3.863 1.00 90.00 109 VAL A CA 1
ATOM 843 C C . VAL A 1 109 ? -2.006 4.497 -3.292 1.00 90.00 109 VAL A C 1
ATOM 845 O O . VAL A 1 109 ? -2.059 3.308 -3.003 1.00 90.00 109 VAL A O 1
ATOM 848 N N . LYS A 1 110 ? -3.075 5.293 -3.221 1.00 89.81 110 LYS A N 1
ATOM 849 C CA . LYS A 1 110 ? -4.370 4.798 -2.757 1.00 89.81 110 LYS A CA 1
ATOM 850 C C . LYS A 1 110 ? -4.917 3.664 -3.633 1.00 89.81 110 LYS A C 1
ATOM 852 O O . LYS A 1 110 ? -5.378 2.663 -3.101 1.00 89.81 110 LYS A O 1
ATOM 857 N N . LYS A 1 111 ? -4.842 3.796 -4.964 1.00 91.62 111 LYS A N 1
ATOM 858 C CA . LYS A 1 111 ? -5.285 2.735 -5.887 1.00 91.62 111 LYS A CA 1
ATOM 859 C C . LYS A 1 111 ? -4.446 1.463 -5.738 1.00 91.62 111 LYS A C 1
ATOM 861 O O . LYS A 1 111 ? -4.995 0.370 -5.789 1.00 91.62 111 LYS A O 1
ATOM 866 N N . VAL A 1 112 ? -3.134 1.600 -5.563 1.00 92.69 112 VAL A N 1
ATOM 867 C CA . VAL A 1 112 ? -2.232 0.460 -5.361 1.00 92.69 112 VAL A CA 1
ATOM 868 C C . VAL A 1 112 ? -2.485 -0.211 -4.007 1.00 92.69 112 VAL A C 1
ATOM 870 O O . VAL A 1 112 ? -2.514 -1.435 -3.943 1.00 92.69 112 VAL A O 1
ATOM 873 N N . ASP A 1 113 ? -2.765 0.555 -2.950 1.00 91.44 113 ASP A N 1
ATOM 874 C CA . ASP A 1 113 ? -3.151 0.015 -1.637 1.00 91.44 113 ASP A CA 1
ATOM 875 C C . ASP A 1 113 ? -4.471 -0.779 -1.702 1.00 91.44 113 ASP A C 1
ATOM 877 O O . ASP A 1 113 ? -4.585 -1.857 -1.119 1.00 91.44 113 ASP A O 1
ATOM 881 N N . ASP A 1 114 ? -5.447 -0.307 -2.486 1.00 91.25 114 ASP A N 1
ATOM 882 C CA . ASP A 1 114 ? -6.692 -1.042 -2.742 1.00 91.25 114 ASP A CA 1
ATOM 883 C C . ASP A 1 114 ? -6.429 -2.359 -3.512 1.00 91.25 114 ASP A C 1
ATOM 885 O O . ASP A 1 114 ? -7.058 -3.387 -3.237 1.00 91.25 114 ASP A O 1
ATOM 889 N N . LEU A 1 115 ? -5.471 -2.366 -4.452 1.00 92.31 115 LEU A N 1
ATOM 890 C CA . LEU A 1 115 ? -5.041 -3.585 -5.149 1.00 92.31 115 LEU A CA 1
ATOM 891 C C . LEU A 1 115 ? -4.356 -4.566 -4.188 1.00 92.31 115 LEU A C 1
ATOM 893 O O . LEU A 1 115 ? -4.644 -5.761 -4.244 1.00 92.31 115 LEU A O 1
ATOM 897 N N . LEU A 1 116 ? -3.509 -4.088 -3.273 1.00 88.31 116 LEU A N 1
ATOM 898 C CA . LEU A 1 116 ? -2.904 -4.924 -2.230 1.00 88.31 116 LEU A CA 1
ATOM 899 C C . LEU A 1 116 ? -3.978 -5.560 -1.332 1.00 88.31 116 LEU A C 1
ATOM 901 O O . LEU A 1 116 ? -3.889 -6.747 -1.002 1.00 88.31 116 LEU A O 1
ATOM 905 N N . GLU A 1 117 ? -5.039 -4.820 -0.996 1.00 89.00 117 GLU A N 1
ATOM 906 C CA . GLU A 1 117 ? -6.149 -5.360 -0.204 1.00 89.00 117 GLU A CA 1
ATOM 907 C C . GLU A 1 117 ? -6.922 -6.429 -0.984 1.00 89.00 117 GLU A C 1
ATOM 909 O O . GLU A 1 117 ? -7.257 -7.477 -0.427 1.00 89.00 117 GLU A O 1
ATOM 914 N N . SER A 1 118 ? -7.160 -6.202 -2.276 1.00 87.38 118 SER A N 1
ATOM 915 C CA . SER A 1 118 ? -7.864 -7.142 -3.153 1.00 87.38 118 SER A CA 1
ATOM 916 C C . SER A 1 118 ? -7.078 -8.437 -3.388 1.00 87.38 118 SER A C 1
ATOM 918 O O . SER A 1 118 ? -7.644 -9.528 -3.309 1.00 87.38 118 SER A O 1
ATOM 920 N N . TYR A 1 119 ? -5.772 -8.334 -3.651 1.00 85.44 119 TYR A N 1
ATOM 921 C CA . TYR A 1 119 ? -4.932 -9.476 -4.021 1.00 85.44 119 TYR A CA 1
ATOM 922 C C . TYR A 1 119 ? -4.356 -10.226 -2.817 1.00 85.44 119 TYR A C 1
ATOM 924 O O . TYR A 1 119 ? -4.305 -11.456 -2.819 1.00 85.44 119 TYR A O 1
ATOM 932 N N . MET A 1 120 ? -3.923 -9.507 -1.781 1.00 81.31 120 MET A N 1
ATOM 933 C CA . MET A 1 120 ? -3.208 -10.081 -0.635 1.00 81.31 120 MET A CA 1
ATOM 934 C C . MET A 1 120 ? -3.990 -9.978 0.680 1.00 81.31 120 MET A C 1
ATOM 936 O O . MET A 1 120 ? -3.607 -10.595 1.676 1.00 81.31 120 MET A O 1
ATOM 940 N N . GLY A 1 121 ? -5.084 -9.212 0.718 1.00 81.50 121 GLY A N 1
ATOM 941 C CA . GLY A 1 121 ? -5.836 -8.965 1.950 1.00 81.50 121 GLY A CA 1
ATOM 942 C C . GLY A 1 121 ? -5.105 -8.056 2.943 1.00 81.50 121 GLY A C 1
ATOM 943 O O . GLY A 1 121 ? -5.455 -8.052 4.129 1.00 81.50 121 GLY A O 1
ATOM 944 N N . ILE A 1 122 ? -4.085 -7.318 2.491 1.00 81.94 122 ILE A N 1
ATOM 945 C CA . ILE A 1 122 ? -3.293 -6.393 3.311 1.00 81.94 122 ILE A CA 1
ATOM 946 C C . ILE A 1 122 ? -3.395 -4.973 2.761 1.00 81.94 122 ILE A C 1
ATOM 948 O O . ILE A 1 122 ? -3.537 -4.786 1.563 1.00 81.94 122 ILE A O 1
ATOM 952 N N . ARG A 1 123 ? -3.296 -3.980 3.646 1.00 82.25 123 ARG A N 1
ATOM 953 C CA . ARG A 1 123 ? -3.090 -2.581 3.259 1.00 82.25 123 ARG A CA 1
ATOM 954 C C . ARG A 1 123 ? -1.766 -2.111 3.821 1.00 82.25 123 ARG A C 1
ATOM 956 O O . ARG A 1 123 ? -1.543 -2.215 5.036 1.00 82.25 123 ARG A O 1
ATOM 963 N N . ASP A 1 124 ? -0.913 -1.640 2.933 1.00 85.94 124 ASP A N 1
ATOM 964 C CA . ASP A 1 124 ? 0.427 -1.184 3.228 1.00 85.94 124 ASP A CA 1
ATOM 965 C C . ASP A 1 124 ? 0.791 0.013 2.345 1.00 85.94 124 ASP A C 1
ATOM 967 O O . ASP A 1 124 ? 1.194 -0.118 1.190 1.00 85.94 124 ASP A O 1
ATOM 971 N N . THR A 1 125 ? 0.608 1.203 2.914 1.00 83.69 125 THR A N 1
ATOM 972 C CA . THR A 1 125 ? 0.826 2.475 2.227 1.00 83.69 125 THR A CA 1
ATOM 973 C C . THR A 1 125 ? 2.297 2.705 1.884 1.00 83.69 125 THR A C 1
ATOM 975 O O . THR A 1 125 ? 2.568 3.315 0.858 1.00 83.69 125 THR A O 1
ATOM 978 N N . GLU A 1 126 ? 3.241 2.188 2.678 1.00 83.00 126 GLU A N 1
ATOM 979 C CA . GLU A 1 126 ? 4.678 2.291 2.380 1.00 83.00 126 GLU A CA 1
ATOM 980 C C . GLU A 1 126 ? 5.046 1.418 1.180 1.00 83.00 126 GLU A C 1
ATOM 982 O O . GLU A 1 126 ? 5.735 1.866 0.261 1.00 83.00 126 GLU A O 1
ATOM 987 N N . LEU A 1 127 ? 4.532 0.185 1.148 1.00 86.50 127 LEU A N 1
ATOM 988 C CA . LEU A 1 127 ? 4.711 -0.706 0.005 1.00 86.50 127 LEU A CA 1
ATOM 989 C C . LEU A 1 127 ? 4.068 -0.116 -1.255 1.00 86.50 127 LEU A C 1
ATOM 991 O O . LEU A 1 127 ? 4.687 -0.106 -2.317 1.00 86.50 127 LEU A O 1
ATOM 995 N N . ALA A 1 128 ? 2.851 0.420 -1.137 1.00 90.25 128 ALA A N 1
ATOM 996 C CA . ALA A 1 128 ? 2.157 1.071 -2.242 1.00 90.25 128 ALA A CA 1
ATOM 997 C C . ALA A 1 128 ? 2.900 2.325 -2.742 1.00 90.25 128 ALA A C 1
ATOM 999 O O . ALA A 1 128 ? 3.029 2.501 -3.953 1.00 90.25 128 ALA A O 1
ATOM 1000 N N . ALA A 1 129 ? 3.433 3.160 -1.843 1.00 87.38 129 ALA A N 1
ATOM 1001 C CA . ALA A 1 129 ? 4.288 4.299 -2.188 1.00 87.38 129 ALA A CA 1
ATOM 1002 C C . ALA A 1 129 ? 5.531 3.851 -2.957 1.00 87.38 129 ALA A C 1
ATOM 1004 O O . ALA A 1 129 ? 5.769 4.333 -4.063 1.00 87.38 129 ALA A O 1
ATOM 1005 N N . THR A 1 130 ? 6.228 2.834 -2.452 1.00 88.25 130 THR A N 1
ATOM 1006 C CA . THR A 1 130 ? 7.403 2.252 -3.116 1.00 88.25 130 THR A CA 1
ATOM 1007 C C . THR A 1 130 ? 7.063 1.760 -4.529 1.00 88.25 130 THR A C 1
ATOM 1009 O O . THR A 1 130 ? 7.784 2.040 -5.483 1.00 88.25 130 THR A O 1
ATOM 1012 N N . MET A 1 131 ? 5.935 1.066 -4.709 1.00 91.31 131 MET A N 1
ATOM 1013 C CA . MET A 1 131 ? 5.482 0.603 -6.029 1.00 91.31 131 MET A CA 1
ATOM 1014 C C . MET A 1 131 ? 5.207 1.757 -7.001 1.00 91.31 131 MET A C 1
ATOM 1016 O O . MET A 1 131 ? 5.563 1.679 -8.181 1.00 91.31 131 MET A O 1
ATOM 1020 N N . VAL A 1 132 ? 4.576 2.828 -6.515 1.00 91.44 132 VAL A N 1
ATOM 1021 C CA . VAL A 1 132 ? 4.293 4.028 -7.311 1.00 91.44 132 VAL A CA 1
ATOM 1022 C C . VAL A 1 132 ? 5.587 4.731 -7.704 1.00 91.44 132 VAL A C 1
ATOM 1024 O O . VAL A 1 132 ? 5.748 5.070 -8.876 1.00 91.44 132 VAL A O 1
ATOM 1027 N N . GLU A 1 133 ? 6.526 4.889 -6.775 1.00 88.62 133 GLU A N 1
ATOM 1028 C CA . GLU A 1 133 ? 7.847 5.467 -7.031 1.00 88.62 133 GLU A CA 1
ATOM 1029 C C . GLU A 1 133 ? 8.628 4.660 -8.070 1.00 88.62 133 GLU A C 1
ATOM 1031 O O . GLU A 1 133 ? 9.124 5.222 -9.047 1.00 88.62 133 GLU A O 1
ATOM 1036 N N . VAL A 1 134 ? 8.659 3.331 -7.938 1.00 90.38 134 VAL A N 1
ATOM 1037 C CA . VAL A 1 134 ? 9.311 2.442 -8.911 1.00 90.38 134 VAL A CA 1
ATOM 1038 C C . VAL A 1 134 ? 8.699 2.602 -10.306 1.00 90.38 134 VAL A C 1
ATOM 1040 O O . VAL A 1 134 ? 9.426 2.583 -11.302 1.00 90.38 134 VAL A O 1
ATOM 1043 N N . GLY A 1 135 ? 7.377 2.783 -10.400 1.00 89.38 135 GLY A N 1
ATOM 1044 C CA . GLY A 1 135 ? 6.652 2.920 -11.667 1.00 89.38 135 GLY A CA 1
ATOM 1045 C C . GLY A 1 135 ? 6.574 4.336 -12.244 1.00 89.38 135 GLY A C 1
ATOM 1046 O O . GLY A 1 135 ? 6.266 4.494 -13.433 1.00 89.38 135 GLY A O 1
ATOM 1047 N N . ARG A 1 136 ? 6.857 5.391 -11.469 1.00 83.81 136 ARG A N 1
ATOM 1048 C CA . ARG A 1 136 ? 6.652 6.777 -11.930 1.00 83.81 136 ARG A CA 1
ATOM 1049 C C . ARG A 1 136 ? 7.585 7.170 -13.075 1.00 83.81 136 ARG A C 1
ATOM 1051 O O . ARG A 1 136 ? 7.159 7.905 -13.964 1.00 83.81 136 ARG A O 1
ATOM 1058 N N . ASP A 1 137 ? 8.786 6.607 -13.130 1.00 84.12 137 ASP A N 1
ATOM 1059 C CA . ASP A 1 137 ? 9.793 6.957 -14.141 1.00 84.12 137 ASP A CA 1
ATOM 1060 C C . ASP A 1 137 ? 9.879 5.956 -15.305 1.00 84.12 137 ASP A C 1
ATOM 1062 O O . ASP A 1 137 ? 10.653 6.142 -16.249 1.00 84.12 137 ASP A O 1
ATOM 1066 N N . LYS A 1 138 ? 9.066 4.895 -15.279 1.00 89.06 138 LYS A N 1
ATOM 1067 C CA . LYS A 1 138 ? 9.066 3.846 -16.309 1.00 89.06 138 LYS A CA 1
ATOM 1068 C C . LYS A 1 138 ? 8.170 4.225 -17.480 1.00 89.06 138 LYS A C 1
ATOM 1070 O O . LYS A 1 138 ? 7.232 5.017 -17.341 1.00 89.06 138 LYS A O 1
ATOM 1075 N N . LYS A 1 139 ? 8.468 3.667 -18.658 1.00 87.25 139 LYS A N 1
ATOM 1076 C CA . LYS A 1 139 ? 7.749 3.979 -19.909 1.00 87.25 139 LYS A CA 1
ATOM 1077 C C . LYS A 1 139 ? 6.923 2.821 -20.453 1.00 87.25 139 LYS A C 1
ATOM 1079 O O . LYS A 1 139 ? 6.042 3.049 -21.279 1.00 87.25 139 LYS A O 1
ATOM 1084 N N . ASN A 1 140 ? 7.211 1.601 -20.022 1.00 88.81 140 ASN A N 1
ATOM 1085 C CA . ASN A 1 140 ? 6.530 0.391 -20.457 1.00 88.81 140 ASN A CA 1
ATOM 1086 C C . ASN A 1 140 ? 6.377 -0.588 -19.275 1.00 88.81 140 ASN A C 1
ATOM 1088 O O . ASN A 1 140 ? 7.121 -0.479 -18.298 1.00 88.81 140 ASN A O 1
ATOM 1092 N N . PRO A 1 141 ? 5.401 -1.513 -19.345 1.00 88.88 141 PRO A N 1
ATOM 1093 C CA . PRO A 1 141 ? 5.144 -2.470 -18.270 1.00 88.88 141 PRO A CA 1
ATOM 1094 C C . PRO A 1 141 ? 6.317 -3.425 -18.025 1.00 88.88 141 PRO A C 1
ATOM 1096 O O . PRO A 1 141 ? 6.536 -3.805 -16.882 1.00 88.88 141 PRO A O 1
ATOM 1099 N N . ASP A 1 142 ? 7.103 -3.762 -19.051 1.00 90.44 142 ASP A N 1
ATOM 1100 C CA . ASP A 1 142 ? 8.253 -4.664 -18.906 1.00 90.44 142 ASP A CA 1
ATOM 1101 C C . ASP A 1 142 ? 9.362 -4.031 -18.044 1.00 90.44 142 ASP A C 1
ATOM 1103 O O . ASP A 1 142 ? 9.887 -4.662 -17.130 1.00 90.44 142 ASP A O 1
ATOM 1107 N N . GLU A 1 143 ? 9.684 -2.754 -18.276 1.00 92.19 143 GLU A N 1
ATOM 1108 C CA . GLU A 1 143 ? 10.614 -1.969 -17.449 1.00 92.19 143 GLU A CA 1
ATOM 1109 C C . GLU A 1 143 ? 10.117 -1.812 -16.011 1.00 92.19 143 GLU A C 1
ATOM 1111 O O . GLU A 1 143 ? 10.925 -1.774 -15.080 1.00 92.19 143 GLU A O 1
ATOM 1116 N N . PHE A 1 144 ? 8.800 -1.685 -15.829 1.00 93.62 144 PHE A N 1
ATOM 1117 C CA . PHE A 1 144 ? 8.196 -1.635 -14.504 1.00 93.62 144 PHE A CA 1
ATOM 1118 C C . PHE A 1 144 ? 8.318 -2.978 -13.787 1.00 93.62 144 PHE A C 1
ATOM 1120 O O . PHE A 1 144 ? 8.811 -3.000 -12.665 1.00 93.62 144 PHE A O 1
ATOM 1127 N N . ALA A 1 145 ? 7.957 -4.082 -14.442 1.00 91.19 145 ALA A N 1
ATOM 1128 C CA . ALA A 1 145 ? 8.052 -5.422 -13.877 1.00 91.19 145 ALA A CA 1
ATOM 1129 C C . ALA A 1 145 ? 9.487 -5.762 -13.450 1.00 91.19 145 ALA A C 1
ATOM 1131 O O . AL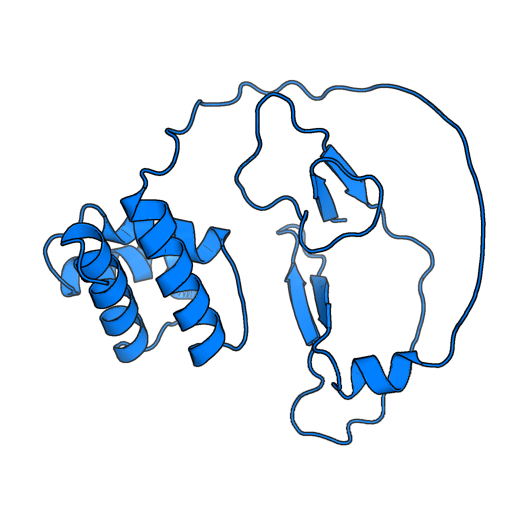A A 1 145 ? 9.692 -6.236 -12.338 1.00 91.19 145 ALA A O 1
ATOM 1132 N N . MET A 1 146 ? 10.488 -5.444 -14.281 1.00 89.88 146 MET A N 1
ATOM 1133 C CA . MET A 1 146 ? 11.896 -5.670 -13.929 1.00 89.88 146 MET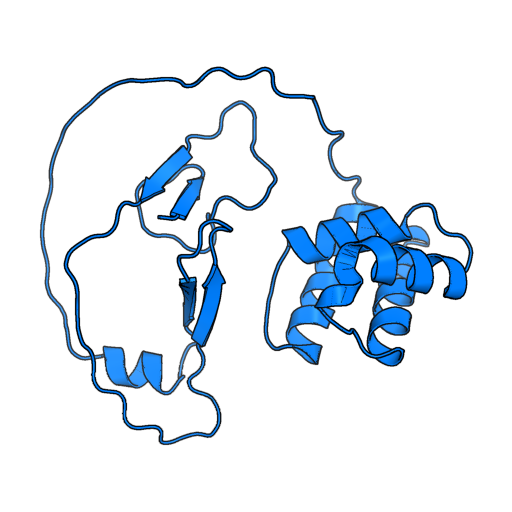 A CA 1
ATOM 1134 C C . MET A 1 146 ? 12.341 -4.844 -12.717 1.00 89.88 146 MET A C 1
ATOM 1136 O O . MET A 1 146 ? 13.016 -5.364 -11.836 1.00 89.88 146 MET A O 1
ATOM 1140 N N . ALA A 1 147 ? 11.972 -3.562 -12.656 1.00 90.94 147 ALA A N 1
ATOM 1141 C CA . ALA A 1 147 ? 12.354 -2.698 -11.538 1.00 90.94 147 ALA A CA 1
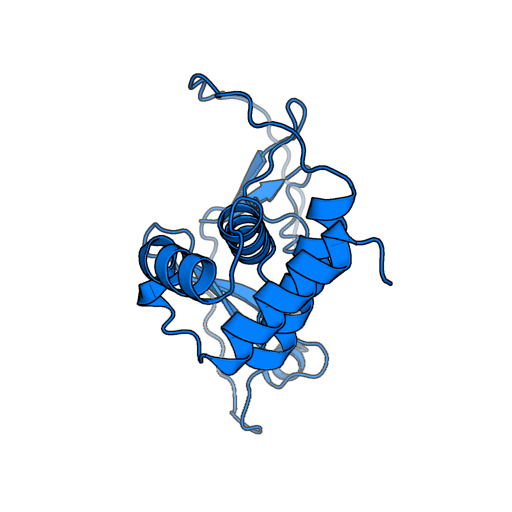ATOM 1142 C C . ALA A 1 147 ? 11.620 -3.065 -10.237 1.00 90.94 147 ALA A C 1
ATOM 1144 O O . ALA A 1 147 ? 12.175 -2.941 -9.143 1.00 90.94 147 ALA A O 1
ATOM 1145 N N . LEU A 1 148 ? 10.374 -3.522 -10.365 1.00 91.19 148 LEU A N 1
ATOM 1146 C CA . LEU A 1 148 ? 9.588 -4.037 -9.258 1.00 91.19 148 LEU A CA 1
ATOM 1147 C C . LEU A 1 148 ? 10.201 -5.330 -8.717 1.00 91.19 148 LEU A C 1
ATOM 1149 O O . LEU A 1 148 ? 10.330 -5.453 -7.508 1.00 91.19 148 LEU A O 1
ATOM 1153 N N . ASP A 1 149 ? 10.631 -6.249 -9.582 1.00 89.25 149 ASP A N 1
ATOM 1154 C CA . ASP A 1 149 ? 11.308 -7.489 -9.179 1.00 89.25 149 ASP A CA 1
ATOM 1155 C C . ASP A 1 149 ? 12.680 -7.216 -8.533 1.00 89.25 149 ASP A C 1
ATOM 1157 O O . ASP A 1 149 ? 13.034 -7.825 -7.529 1.00 89.25 149 ASP A O 1
ATOM 1161 N N . GLU A 1 150 ? 13.427 -6.222 -9.022 1.00 87.31 150 GLU A N 1
ATOM 1162 C CA . GLU A 1 150 ? 14.698 -5.808 -8.409 1.00 87.31 150 GLU A CA 1
ATOM 1163 C C . GLU A 1 150 ? 14.517 -5.254 -6.983 1.00 87.31 150 GLU A C 1
ATOM 1165 O O . GLU A 1 150 ? 15.367 -5.471 -6.120 1.00 87.31 150 GLU A O 1
ATOM 1170 N N . THR A 1 151 ? 13.405 -4.559 -6.723 1.00 84.25 151 THR A N 1
ATOM 1171 C CA . THR A 1 151 ? 13.145 -3.897 -5.431 1.00 84.25 151 THR A CA 1
ATOM 1172 C C . THR A 1 151 ? 12.342 -4.777 -4.467 1.00 84.25 151 THR A C 1
ATOM 1174 O O . THR A 1 151 ? 12.556 -4.741 -3.258 1.00 84.25 151 THR A O 1
ATOM 1177 N N . LEU A 1 152 ? 11.395 -5.556 -4.994 1.00 86.00 152 LEU A N 1
ATOM 1178 C CA . LEU A 1 152 ? 10.354 -6.280 -4.260 1.00 86.00 152 LEU A CA 1
ATOM 1179 C C . LEU A 1 152 ? 10.182 -7.733 -4.753 1.00 86.00 152 LEU A C 1
ATOM 1181 O O . LEU A 1 152 ? 9.139 -8.343 -4.509 1.00 86.00 152 LEU A O 1
ATOM 1185 N N . GLY A 1 153 ? 11.180 -8.320 -5.419 1.00 80.06 153 GLY A N 1
ATOM 1186 C CA . GLY A 1 153 ? 11.114 -9.690 -5.954 1.00 80.06 153 GLY A CA 1
ATOM 1187 C C . GLY A 1 153 ? 10.851 -10.771 -4.900 1.00 80.06 153 GLY A C 1
ATOM 1188 O O . GLY A 1 153 ? 10.238 -11.796 -5.197 1.00 80.06 153 GLY A O 1
ATOM 1189 N N . ASP A 1 154 ? 11.195 -10.510 -3.634 1.00 82.75 154 ASP A N 1
ATOM 1190 C CA . ASP A 1 154 ? 10.905 -11.405 -2.504 1.00 82.75 154 ASP A CA 1
ATOM 1191 C C . ASP A 1 154 ? 9.397 -11.645 -2.288 1.00 82.75 154 ASP A C 1
ATOM 1193 O O . ASP A 1 154 ? 9.005 -12.669 -1.722 1.00 82.75 154 ASP A O 1
ATOM 1197 N N . PHE A 1 155 ? 8.538 -10.732 -2.754 1.00 77.81 155 PHE A N 1
ATOM 1198 C CA . PHE A 1 155 ? 7.081 -10.863 -2.661 1.0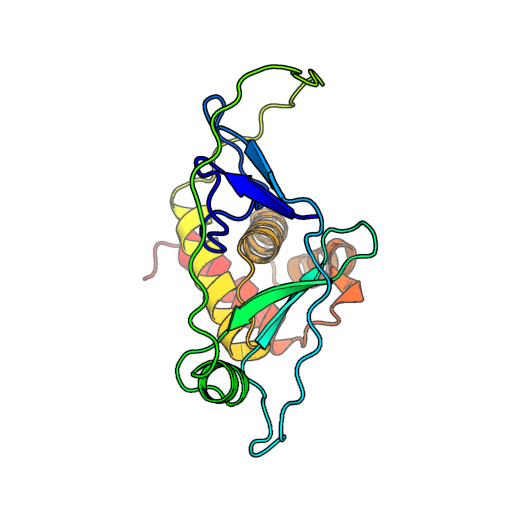0 77.81 155 PHE A CA 1
ATOM 1199 C C . PHE A 1 155 ? 6.483 -11.770 -3.745 1.00 77.81 155 PHE A C 1
ATOM 1201 O O . PHE A 1 155 ? 5.354 -12.233 -3.575 1.00 77.81 155 PHE A O 1
ATOM 1208 N N . ALA A 1 156 ? 7.220 -12.038 -4.831 1.00 82.94 156 ALA A N 1
ATOM 1209 C CA . ALA A 1 156 ? 6.787 -12.867 -5.957 1.00 82.94 156 ALA A CA 1
ATOM 1210 C C . ALA A 1 156 ? 5.380 -12.498 -6.482 1.00 82.94 156 ALA A C 1
ATOM 1212 O O . ALA A 1 156 ? 4.481 -13.343 -6.556 1.00 82.94 156 ALA A O 1
ATOM 1213 N N . PHE A 1 157 ? 5.177 -11.219 -6.820 1.00 86.31 157 PHE A N 1
ATOM 1214 C CA . PHE A 1 157 ? 3.897 -10.731 -7.337 1.00 86.31 157 PHE A CA 1
ATOM 1215 C C . PHE A 1 157 ? 3.508 -11.421 -8.658 1.00 86.31 157 PHE A C 1
ATOM 1217 O O . PHE A 1 157 ? 4.360 -11.588 -9.531 1.00 86.31 157 PHE A O 1
ATOM 1224 N N . PRO A 1 158 ? 2.230 -11.803 -8.848 1.00 87.81 158 PRO A N 1
ATOM 1225 C CA . PRO A 1 158 ? 1.770 -12.358 -10.117 1.00 87.81 158 PRO A CA 1
ATOM 1226 C C . PRO A 1 158 ? 1.742 -11.280 -11.209 1.00 87.81 158 PRO A C 1
ATOM 1228 O O . PRO A 1 158 ? 1.395 -10.133 -10.929 1.00 87.81 158 PRO A O 1
ATOM 1231 N N . ASP A 1 159 ? 2.013 -11.660 -12.462 1.00 87.38 159 ASP A N 1
ATOM 1232 C CA . ASP A 1 159 ? 2.050 -10.727 -13.602 1.00 87.38 159 ASP A CA 1
ATOM 1233 C C . ASP A 1 159 ? 0.774 -9.875 -13.713 1.00 87.38 159 ASP A C 1
ATOM 1235 O O . ASP A 1 159 ? 0.847 -8.678 -13.975 1.00 87.38 159 ASP A O 1
ATOM 1239 N N . GLU A 1 160 ? -0.399 -10.466 -13.456 1.00 89.50 160 GLU A N 1
ATOM 1240 C CA . GLU A 1 160 ? -1.698 -9.772 -13.464 1.00 89.50 160 GLU A CA 1
ATOM 1241 C C . GLU A 1 160 ? -1.729 -8.591 -12.482 1.00 89.50 160 GLU A C 1
ATOM 1243 O O . GLU A 1 160 ? -2.121 -7.486 -12.851 1.00 89.50 160 GLU A O 1
ATOM 1248 N N . PHE A 1 161 ? -1.212 -8.789 -11.266 1.00 91.25 161 PHE A N 1
ATOM 1249 C CA . PHE A 1 161 ? -1.111 -7.729 -10.266 1.00 91.25 161 PHE A CA 1
ATOM 1250 C C . PHE A 1 161 ? -0.143 -6.630 -10.713 1.00 91.25 161 PHE A C 1
ATOM 1252 O O . PHE A 1 161 ? -0.441 -5.445 -10.576 1.00 91.25 161 PHE A O 1
ATOM 1259 N N . VAL A 1 162 ? 1.003 -7.005 -11.289 1.00 91.75 162 VAL A N 1
ATOM 1260 C CA . VAL A 1 162 ? 1.987 -6.044 -11.811 1.00 91.75 162 VAL A CA 1
ATOM 1261 C C . VAL A 1 162 ? 1.373 -5.190 -12.929 1.00 91.75 162 VAL A C 1
ATOM 1263 O O . VAL A 1 162 ? 1.561 -3.971 -12.949 1.00 91.75 162 VAL A O 1
ATOM 1266 N N . PHE A 1 163 ? 0.580 -5.791 -13.822 1.00 92.00 163 PHE A N 1
ATOM 1267 C CA . PHE A 1 163 ? -0.157 -5.062 -14.857 1.00 92.00 163 PHE A CA 1
ATOM 1268 C C . PHE A 1 163 ? -1.226 -4.126 -14.280 1.00 92.00 163 PHE A C 1
ATOM 1270 O O . PHE A 1 163 ? -1.341 -2.990 -14.747 1.00 92.00 163 PHE A O 1
ATOM 1277 N N . ASP A 1 164 ? -1.972 -4.557 -13.262 1.00 93.44 164 ASP A N 1
ATOM 1278 C CA . ASP A 1 164 ? -2.990 -3.730 -12.605 1.00 93.44 164 ASP A CA 1
ATOM 1279 C C . ASP A 1 164 ? -2.372 -2.519 -11.892 1.00 93.44 164 ASP A C 1
ATOM 1281 O O . ASP A 1 164 ? -2.865 -1.396 -12.028 1.00 93.44 164 ASP A O 1
ATOM 1285 N N . VAL A 1 165 ? -1.255 -2.716 -11.185 1.00 92.69 165 VAL A N 1
ATOM 1286 C CA . VAL A 1 165 ? -0.502 -1.634 -10.529 1.00 92.69 165 VAL A CA 1
ATOM 1287 C C . VAL A 1 165 ? 0.035 -0.649 -11.565 1.00 92.69 165 VAL A C 1
ATOM 1289 O O . VAL A 1 165 ? -0.140 0.564 -11.421 1.00 92.69 165 VAL A O 1
ATOM 1292 N N . TRP A 1 166 ? 0.624 -1.151 -12.653 1.00 93.81 166 TRP A N 1
ATOM 1293 C CA . TRP A 1 166 ? 1.070 -0.316 -13.767 1.00 93.81 166 TRP A CA 1
ATOM 1294 C C . TRP A 1 166 ? -0.080 0.512 -14.363 1.00 93.81 166 TRP A C 1
ATOM 1296 O O . TRP A 1 166 ? 0.071 1.714 -14.607 1.00 93.81 166 TRP A O 1
ATOM 1306 N N . GLY A 1 167 ? -1.248 -0.109 -14.547 1.00 91.12 167 GLY A N 1
ATOM 1307 C CA . GLY A 1 167 ? -2.471 0.557 -14.987 1.00 91.12 167 GLY A CA 1
ATOM 1308 C C . GLY A 1 167 ? -2.920 1.653 -14.019 1.00 91.12 167 GLY A C 1
ATOM 1309 O O . GLY A 1 167 ? -3.161 2.784 -14.442 1.00 91.12 167 GLY A O 1
ATOM 1310 N N . ALA A 1 168 ? -2.946 1.365 -12.716 1.00 90.81 168 ALA A N 1
ATOM 1311 C CA . ALA A 1 168 ? -3.332 2.317 -11.677 1.00 90.81 168 ALA A CA 1
ATOM 1312 C C . ALA A 1 168 ? -2.429 3.564 -11.651 1.00 90.81 168 ALA A C 1
ATOM 1314 O O . ALA A 1 168 ? -2.933 4.691 -11.560 1.00 90.81 168 ALA A O 1
ATOM 1315 N N . ILE A 1 169 ? -1.114 3.373 -11.795 1.00 90.19 169 ILE A N 1
ATOM 1316 C CA . ILE A 1 169 ? -0.124 4.457 -11.891 1.00 90.19 169 ILE A CA 1
ATOM 1317 C C . ILE A 1 169 ? -0.330 5.259 -13.188 1.00 90.19 169 ILE A C 1
ATOM 1319 O O . ILE A 1 169 ? -0.329 6.494 -13.177 1.00 90.19 169 ILE A O 1
ATOM 1323 N N . GLY A 1 170 ? -0.545 4.575 -14.316 1.00 86.69 170 GLY A N 1
ATOM 1324 C CA . GLY A 1 170 ? -0.792 5.199 -15.618 1.00 86.69 170 GLY A CA 1
ATOM 1325 C C . GLY A 1 170 ? -2.086 6.020 -15.675 1.00 86.69 170 GLY A C 1
ATOM 1326 O O . GLY A 1 170 ? -2.111 7.091 -16.289 1.00 86.69 170 GLY A O 1
ATOM 1327 N N . ASP A 1 171 ? -3.142 5.554 -15.012 1.00 85.25 171 ASP A N 1
ATOM 1328 C CA . ASP A 1 171 ? -4.426 6.248 -14.902 1.00 85.25 171 ASP A CA 1
ATOM 1329 C C . ASP A 1 171 ? -4.324 7.502 -14.033 1.00 85.25 171 ASP A C 1
ATOM 1331 O O . ASP A 1 171 ? -4.880 8.549 -14.384 1.00 85.25 171 ASP A O 1
ATOM 1335 N N . ALA A 1 172 ? -3.584 7.415 -12.923 1.00 83.25 172 ALA A N 1
ATOM 1336 C CA . ALA A 1 172 ? -3.321 8.552 -12.047 1.00 83.25 172 ALA A CA 1
ATOM 1337 C C . ALA A 1 172 ? -2.554 9.664 -12.784 1.00 83.25 172 ALA A C 1
ATOM 1339 O O . ALA A 1 172 ? -2.966 10.823 -12.725 1.00 83.25 172 ALA A O 1
ATOM 1340 N N . LYS A 1 173 ? -1.533 9.309 -13.581 1.00 77.19 173 LYS A N 1
ATOM 1341 C CA . LYS A 1 173 ? -0.793 10.251 -14.447 1.00 77.19 173 LYS A CA 1
ATOM 1342 C C . LYS A 1 173 ? -1.672 10.939 -15.496 1.00 77.19 173 LYS A C 1
ATOM 1344 O O . LYS A 1 173 ? -1.437 12.092 -15.843 1.00 77.19 173 LYS A O 1
ATOM 1349 N N . GLN A 1 174 ? -2.671 10.237 -16.028 1.00 72.31 174 GLN A N 1
ATOM 1350 C CA . GLN A 1 174 ? -3.577 10.761 -17.058 1.00 72.31 174 GLN A CA 1
ATOM 1351 C C . GLN A 1 174 ? -4.790 11.509 -16.481 1.00 72.31 174 GLN A C 1
ATOM 1353 O O . GLN A 1 174 ? -5.641 11.966 -17.246 1.00 72.31 174 GLN A O 1
ATOM 1358 N N . GLY A 1 175 ? -4.908 11.617 -15.151 1.00 64.31 175 GLY A N 1
ATOM 1359 C CA . GLY A 1 175 ? -6.052 12.248 -14.489 1.00 64.31 175 GLY A CA 1
ATOM 1360 C C . GLY A 1 175 ? -7.378 11.503 -14.688 1.00 64.31 175 GLY A C 1
ATOM 1361 O O . GLY A 1 175 ? -8.442 12.067 -14.424 1.00 64.31 175 GLY A O 1
ATOM 1362 N N . ARG A 1 176 ? -7.352 10.243 -15.147 1.00 53.25 176 ARG A N 1
ATOM 1363 C CA . ARG A 1 176 ? -8.567 9.440 -15.336 1.00 53.25 176 ARG A CA 1
ATOM 1364 C C . ARG A 1 176 ? -8.975 8.824 -13.994 1.00 53.25 176 ARG A C 1
ATOM 1366 O O . ARG A 1 176 ? -8.192 8.144 -13.327 1.00 53.25 176 ARG A O 1
ATOM 1373 N N . SER A 1 177 ? -10.181 9.188 -13.555 1.00 47.12 177 SER A N 1
ATOM 1374 C CA . SER A 1 177 ? -10.804 8.753 -12.296 1.00 47.12 177 SER A CA 1
ATOM 1375 C C . SER A 1 177 ? -11.757 7.612 -12.569 1.00 47.12 177 SER A C 1
ATOM 1377 O O . SER A 1 177 ? -12.545 7.771 -13.527 1.00 47.12 177 SER A O 1
#

Organism: Dissostichus eleginoides (NCBI:txid100907)

Sequence (177 aa):
MFCTLNTHKIDMDKLLGGQIGLEDFIFAHIKGIKKEVEVHKSEDALGLTITDNGAGYAFIKRIKDGSVVKRGQTCQRQQDRHGEGDPETPLQGPATVEEEPTEFEEKAVKKVDDLLESYMGIRDTELAATMVEVGRDKKNPDEFAMALDETLGDFAFPDEFVFDVWGAIGDAKQGRS

Foldseek 3Di:
DWKFWPDLDPDLVRTPAPDDDPPIDIHDDDDDDDDDADFDCPDPDQQWDWDAPVPPDIDTSDHDPPGSVNVSPPPDDDDDDDDDDDDDDDDDDDDDDDDDDDPLLVQLLVQLQVLCCVPVVDGHSNVSSVLLVLLVPDDDLVSSVVSCCVVPVVVVDDSVSSVSSNVSSVCSVVVND

pLDDT: mean 71.36, std 18.05, range [28.89, 93.81]

Secondary structure (DSSP, 8-state):
-EEEES-SS--GGGB--S---TTPPEEEE-------------SS---EEEEE-SSS-EEEEEE-TT-HHHHHTTS----------------------PPPPPHHHHHHHHHHHHHHHHHHS---HHHHHHHHHHHHT-SSHHHHHHHHHHHHGGG---HHHHHHHHHHHHHHHTT--

Radius of gyration: 19.54 Å; chains: 1; bounding box: 38×40×56 Å